Protein AF-A0A2E9CUD9-F1 (afdb_monomer_lite)

Structure (mmCIF, N/CA/C/O backbone):
data_AF-A0A2E9CUD9-F1
#
_entry.id   AF-A0A2E9CUD9-F1
#
loop_
_atom_site.group_PDB
_atom_site.id
_atom_site.type_symbol
_atom_site.label_atom_id
_atom_site.label_alt_id
_atom_site.label_comp_id
_atom_site.label_asym_id
_atom_site.label_entity_id
_atom_site.label_seq_id
_atom_site.pdbx_PDB_ins_code
_atom_site.Cartn_x
_atom_site.Cartn_y
_atom_site.Cartn_z
_atom_site.occupancy
_atom_site.B_iso_or_equiv
_atom_site.auth_seq_id
_atom_site.auth_comp_id
_atom_site.auth_asym_id
_atom_site.auth_atom_id
_atom_site.pdbx_PDB_model_num
ATOM 1 N N . MET A 1 1 ? -20.501 36.435 10.021 1.00 40.28 1 MET A N 1
ATOM 2 C CA . MET A 1 1 ? -19.637 35.304 10.419 1.00 40.28 1 MET A CA 1
ATOM 3 C C . MET A 1 1 ? -20.467 34.053 10.226 1.00 40.28 1 MET A C 1
ATOM 5 O O . MET A 1 1 ? -21.472 33.927 10.908 1.00 40.28 1 MET A O 1
ATOM 9 N N . ALA A 1 2 ? -20.166 33.236 9.215 1.00 44.56 2 ALA A N 1
ATOM 10 C CA . ALA A 1 2 ? -20.951 32.033 8.950 1.00 44.56 2 ALA A CA 1
ATOM 11 C C . ALA A 1 2 ? -20.686 31.021 10.072 1.00 44.56 2 ALA A C 1
ATOM 13 O O . ALA A 1 2 ? -19.541 30.617 10.274 1.00 44.56 2 ALA A O 1
ATOM 14 N N . GLU A 1 3 ? -21.721 30.675 10.835 1.00 44.53 3 GLU A N 1
ATOM 15 C CA . GLU A 1 3 ? -21.641 29.606 11.825 1.00 44.53 3 GLU A CA 1
ATOM 16 C C . GLU A 1 3 ? -21.401 28.284 11.088 1.00 44.53 3 GLU A C 1
ATOM 18 O O . GLU A 1 3 ? -22.197 27.871 10.245 1.00 44.53 3 GLU A O 1
ATOM 23 N N . LEU A 1 4 ? -20.271 27.636 11.379 1.00 48.81 4 LEU A N 1
ATOM 24 C CA . LEU A 1 4 ? -20.011 26.271 10.935 1.00 48.81 4 LEU A CA 1
ATOM 25 C C . LEU A 1 4 ? -21.119 25.357 11.494 1.00 48.81 4 LEU A C 1
ATOM 27 O O . LEU A 1 4 ? -21.417 25.453 12.690 1.00 48.81 4 LEU A O 1
ATOM 31 N N . PRO A 1 5 ? -21.734 24.475 10.681 1.00 52.62 5 PRO A N 1
ATOM 32 C CA . PRO A 1 5 ? -22.800 23.601 11.156 1.00 52.62 5 PRO A CA 1
ATOM 33 C C . PRO A 1 5 ? -22.311 22.741 12.326 1.00 52.62 5 PRO A C 1
ATOM 35 O O . PRO A 1 5 ? -21.290 22.061 12.217 1.00 52.62 5 PRO A O 1
ATOM 38 N N . LYS A 1 6 ? -23.069 22.743 13.430 1.00 54.28 6 LYS A N 1
ATOM 39 C CA . LYS A 1 6 ? -22.790 22.031 14.698 1.00 54.28 6 LYS A CA 1
ATOM 40 C C . LYS A 1 6 ? -22.761 20.494 14.582 1.00 54.28 6 LYS A C 1
ATOM 42 O O . LYS A 1 6 ? -22.626 19.815 15.592 1.00 54.28 6 LYS A O 1
ATOM 47 N N . ASP A 1 7 ? -22.869 19.960 13.369 1.00 54.84 7 ASP A N 1
ATOM 48 C CA . ASP A 1 7 ? -23.100 18.543 13.077 1.00 54.84 7 ASP A CA 1
ATOM 49 C C . ASP A 1 7 ? -21.910 17.859 12.372 1.00 54.84 7 ASP A C 1
ATOM 51 O O . ASP A 1 7 ? -21.908 16.656 12.150 1.00 54.84 7 ASP A O 1
ATOM 55 N N . THR A 1 8 ? -20.840 18.587 12.042 1.00 62.72 8 THR A N 1
ATOM 56 C CA . THR A 1 8 ? -19.693 17.994 11.327 1.00 62.72 8 THR A CA 1
ATOM 57 C C . THR A 1 8 ? -18.862 17.073 12.210 1.00 62.72 8 THR A C 1
ATOM 59 O O . THR A 1 8 ? -18.417 16.027 11.756 1.00 62.72 8 THR A O 1
ATOM 62 N N . ARG A 1 9 ? -18.669 17.415 13.487 1.00 56.44 9 ARG A N 1
ATOM 63 C CA . ARG A 1 9 ? -17.829 16.622 14.394 1.00 56.44 9 ARG A CA 1
ATOM 64 C C . ARG A 1 9 ? -18.460 15.277 14.753 1.00 56.44 9 ARG A C 1
ATOM 66 O O . ARG A 1 9 ? -17.763 14.278 14.705 1.00 56.44 9 ARG A O 1
ATOM 73 N N . ALA A 1 10 ? -19.759 15.240 15.040 1.00 55.44 10 ALA A N 1
ATOM 74 C CA . ALA A 1 10 ? -20.466 13.996 15.345 1.00 55.44 10 ALA A CA 1
ATOM 75 C C . ALA A 1 10 ? -20.597 13.093 14.106 1.00 55.44 10 ALA A C 1
ATOM 77 O O . ALA A 1 10 ? -20.476 11.878 14.220 1.00 55.44 10 ALA A O 1
ATOM 78 N N . GLN A 1 11 ? -20.778 13.674 12.914 1.00 55.75 11 GLN A N 1
ATOM 79 C CA . GLN A 1 11 ? -20.742 12.933 11.651 1.00 55.75 11 GLN A CA 1
ATOM 80 C C . GLN A 1 11 ? -19.344 12.374 11.365 1.00 55.75 11 GLN A C 1
ATOM 82 O O . GLN A 1 11 ? -19.231 11.204 11.021 1.00 55.75 11 GLN A O 1
ATOM 87 N N . LEU A 1 12 ? -18.286 13.162 11.581 1.00 54.53 12 LEU A N 1
ATOM 88 C CA . LEU A 1 12 ? -16.896 12.711 11.462 1.00 54.53 12 LEU A CA 1
ATOM 89 C C . LEU A 1 12 ? -16.550 11.635 12.500 1.00 54.53 12 LEU A C 1
ATOM 91 O O . LEU A 1 12 ? -15.909 10.653 12.151 1.00 54.53 12 LEU A O 1
ATOM 95 N N . GLU A 1 13 ? -17.015 11.767 13.743 1.00 53.16 13 GLU A N 1
ATOM 96 C CA . GLU A 1 13 ? -16.818 10.785 14.818 1.00 53.16 13 GLU A CA 1
ATOM 97 C C . GLU A 1 13 ? -17.616 9.492 14.555 1.00 53.16 13 GLU A C 1
ATOM 99 O O . GLU A 1 13 ? -17.095 8.397 14.757 1.00 53.16 13 GLU A O 1
ATOM 104 N N . ALA A 1 14 ? -18.837 9.585 14.019 1.00 55.25 14 ALA A N 1
ATOM 105 C CA . ALA A 1 14 ? -19.631 8.432 13.584 1.00 55.25 14 ALA A CA 1
ATOM 106 C C . ALA A 1 14 ? -19.049 7.751 12.330 1.00 55.25 14 ALA A C 1
ATOM 108 O O . ALA A 1 14 ? -19.218 6.544 12.148 1.00 55.25 14 ALA A O 1
ATOM 109 N N . GLN A 1 15 ? -18.356 8.507 11.475 1.00 54.50 15 GLN A N 1
ATOM 110 C CA . GLN A 1 15 ? -17.636 8.003 10.305 1.00 54.50 15 GLN A CA 1
ATOM 111 C C . GLN A 1 15 ? -16.295 7.361 10.714 1.00 54.50 15 GLN A C 1
ATOM 113 O O . GLN A 1 15 ? -15.957 6.290 10.214 1.00 54.50 15 GLN A O 1
ATOM 118 N N . GLN A 1 16 ? -15.595 7.930 11.704 1.00 51.34 16 GLN A N 1
ATOM 119 C CA . GLN A 1 16 ? -14.407 7.349 12.347 1.00 51.34 16 GLN A CA 1
ATOM 120 C C . GLN A 1 16 ? -14.734 6.091 13.165 1.00 51.34 16 GLN A C 1
ATOM 122 O O . GLN A 1 16 ? -13.934 5.163 13.199 1.00 51.34 16 GLN A O 1
ATOM 127 N N . GLN A 1 17 ? -15.929 5.990 13.757 1.00 52.94 17 GLN A N 1
ATOM 128 C CA . GLN A 1 17 ? -16.400 4.772 14.434 1.00 52.94 17 GLN A CA 1
ATOM 129 C C . GLN A 1 17 ? -16.782 3.619 13.482 1.00 52.94 17 GLN A C 1
ATOM 131 O O . GLN A 1 17 ? -17.169 2.553 13.960 1.00 52.94 17 GLN A O 1
ATOM 136 N N . ARG A 1 18 ? -16.690 3.786 12.152 1.00 57.25 18 ARG A N 1
ATOM 137 C CA . ARG A 1 18 ? -17.194 2.802 11.170 1.00 57.25 18 ARG A CA 1
ATOM 138 C C . ARG A 1 18 ? -16.181 2.249 10.173 1.00 57.25 18 ARG A C 1
ATOM 140 O O . ARG A 1 18 ? -16.568 1.430 9.343 1.00 57.25 18 ARG A O 1
ATOM 147 N N . LEU A 1 19 ? -14.904 2.612 10.245 1.00 68.25 19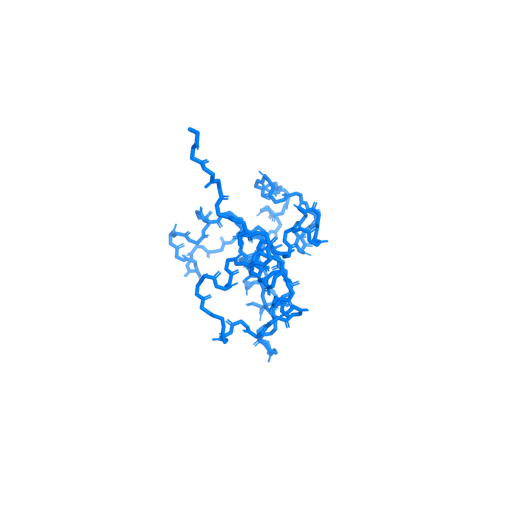 LEU A N 1
ATOM 148 C CA . LEU A 1 19 ? -13.884 1.922 9.450 1.00 68.25 19 LEU A CA 1
ATOM 149 C C . LEU A 1 19 ? -13.461 0.643 10.174 1.00 68.25 19 LEU A C 1
ATOM 151 O O . LEU A 1 19 ? -12.520 0.633 10.961 1.00 68.25 19 LEU A O 1
ATOM 155 N N . GLN A 1 20 ? -14.195 -0.446 9.929 1.00 83.38 20 GLN A N 1
ATOM 156 C CA . GLN A 1 20 ? -13.757 -1.771 10.360 1.00 83.38 20 GLN A CA 1
ATOM 157 C C . GLN A 1 20 ? -12.584 -2.209 9.490 1.00 83.38 20 GLN A C 1
ATOM 159 O O . GLN A 1 20 ? -12.769 -2.616 8.347 1.00 83.38 20 GLN A O 1
ATOM 164 N N . ILE A 1 21 ? -11.379 -2.097 10.041 1.00 90.31 21 ILE A N 1
ATOM 165 C CA . ILE A 1 21 ? -10.160 -2.627 9.440 1.00 90.31 21 ILE A CA 1
ATOM 166 C C . ILE A 1 21 ? -9.641 -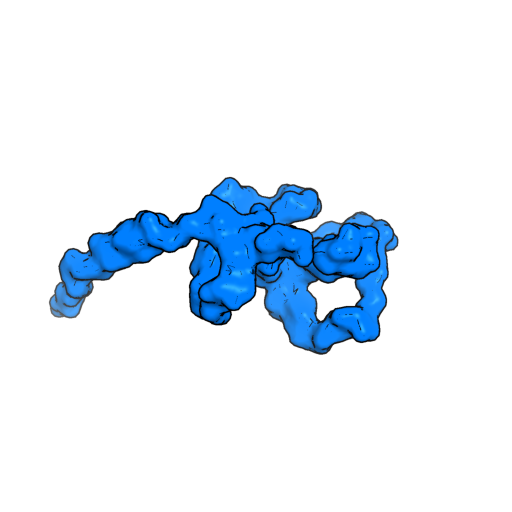3.806 10.288 1.00 90.31 21 ILE A C 1
ATOM 168 O O . ILE A 1 21 ? -9.655 -3.715 11.517 1.00 90.31 21 ILE A O 1
ATOM 172 N N . PRO A 1 22 ? -9.204 -4.921 9.673 1.00 95.12 22 PRO A N 1
ATOM 173 C CA . PRO A 1 22 ? -9.116 -5.131 8.231 1.00 95.12 22 PRO A CA 1
ATOM 174 C C . PRO A 1 22 ? -10.496 -5.256 7.563 1.00 95.12 22 PRO A C 1
ATOM 176 O O . PRO A 1 22 ? -11.400 -5.902 8.085 1.00 95.12 22 PRO A O 1
ATOM 179 N N . ALA A 1 23 ? -10.643 -4.613 6.406 1.00 94.62 23 ALA A N 1
ATOM 180 C CA . ALA A 1 23 ? -11.856 -4.612 5.595 1.00 94.62 23 ALA A CA 1
ATOM 181 C C . ALA A 1 23 ? -11.704 -5.591 4.425 1.00 94.62 23 ALA A C 1
ATOM 183 O O . ALA A 1 23 ? -10.585 -5.839 3.978 1.00 94.62 23 ALA A O 1
ATOM 184 N N . ARG A 1 24 ? -12.803 -6.119 3.875 1.00 96.06 24 ARG A N 1
ATOM 185 C CA . ARG A 1 24 ? -12.737 -6.878 2.615 1.00 96.06 24 ARG A CA 1
ATOM 186 C C . ARG A 1 24 ? -12.594 -5.911 1.442 1.00 96.06 24 ARG A C 1
ATOM 188 O O . ARG A 1 24 ? -13.486 -5.109 1.205 1.00 96.06 24 ARG A O 1
ATOM 195 N N . TYR A 1 25 ? -11.484 -5.976 0.715 1.00 95.00 25 TYR A N 1
ATOM 196 C CA . TYR A 1 25 ? -11.119 -5.024 -0.340 1.00 95.00 25 TYR A CA 1
ATOM 197 C C . TYR A 1 25 ? -12.164 -4.925 -1.464 1.00 95.00 25 TYR A C 1
ATOM 199 O O . TYR A 1 25 ? -12.476 -3.824 -1.936 1.00 95.00 25 TYR A O 1
ATOM 207 N N . ASP A 1 26 ? -12.726 -6.065 -1.865 1.00 95.19 26 ASP A N 1
ATOM 208 C CA . ASP A 1 26 ? -13.718 -6.155 -2.942 1.00 95.19 26 ASP A CA 1
ATOM 209 C C . ASP A 1 26 ? -15.078 -5.562 -2.568 1.00 95.19 26 ASP A C 1
ATOM 211 O O . ASP A 1 26 ? -15.802 -5.100 -3.448 1.00 95.19 26 ASP A O 1
ATOM 215 N N . ASP A 1 27 ? -15.384 -5.482 -1.272 1.00 95.12 27 ASP A N 1
ATOM 216 C CA . ASP A 1 27 ? -16.632 -4.902 -0.772 1.00 95.12 27 ASP A CA 1
ATOM 217 C C . ASP A 1 27 ? -16.560 -3.363 -0.681 1.00 95.12 27 ASP A C 1
ATOM 219 O O . ASP A 1 27 ? -17.579 -2.703 -0.484 1.00 95.12 27 ASP A O 1
ATOM 223 N N . LEU A 1 28 ? -15.367 -2.771 -0.831 1.00 93.56 28 LEU A N 1
ATOM 224 C CA . LEU A 1 28 ? -15.146 -1.329 -0.695 1.00 93.56 28 LEU A CA 1
ATOM 225 C C . LEU A 1 28 ? -15.301 -0.585 -2.025 1.00 93.56 28 LEU A C 1
ATOM 227 O O . LEU A 1 28 ? -14.630 -0.886 -3.018 1.00 93.56 28 LEU A O 1
ATOM 231 N N . THR A 1 29 ? -16.060 0.507 -1.999 1.00 94.31 29 THR A N 1
ATOM 232 C CA . THR A 1 29 ? -16.044 1.537 -3.044 1.00 94.31 29 THR A CA 1
ATOM 233 C C . THR A 1 29 ? -14.688 2.247 -3.110 1.00 94.31 29 THR A C 1
ATOM 235 O O . THR A 1 29 ? -13.891 2.235 -2.170 1.00 94.31 29 THR A O 1
ATOM 238 N N . TRP A 1 30 ? -14.415 2.954 -4.210 1.00 92.75 30 TRP A N 1
ATOM 239 C CA . TRP A 1 30 ? -13.177 3.735 -4.359 1.00 92.75 30 TRP A CA 1
ATOM 240 C C . TRP A 1 30 ? -12.987 4.777 -3.240 1.00 92.75 30 TRP A C 1
ATOM 242 O O . TRP A 1 30 ? -11.859 5.027 -2.807 1.00 92.75 30 TRP A O 1
ATOM 252 N N . PHE A 1 31 ? -14.086 5.371 -2.760 1.00 93.50 31 PHE A N 1
ATOM 253 C CA . PHE A 1 31 ? -14.065 6.343 -1.672 1.00 93.50 31 PHE A CA 1
ATOM 254 C C . PHE A 1 31 ? -13.745 5.660 -0.338 1.00 93.50 31 PHE A C 1
ATOM 256 O O . PHE A 1 31 ? -12.896 6.139 0.410 1.00 93.50 31 PHE A O 1
ATOM 263 N N . GLU A 1 32 ? -14.332 4.493 -0.071 1.00 94.38 32 GLU A N 1
ATOM 264 C CA . GLU A 1 32 ? -14.034 3.716 1.135 1.00 94.38 32 GLU A CA 1
ATOM 265 C C . GLU A 1 32 ? -12.605 3.173 1.140 1.00 94.38 32 GLU A C 1
ATOM 267 O O . GLU A 1 32 ? -11.929 3.269 2.159 1.00 94.38 32 GLU A O 1
ATOM 272 N N . ARG A 1 33 ? -12.077 2.717 -0.003 1.00 95.75 33 ARG A N 1
ATOM 273 C CA . ARG A 1 33 ? -10.657 2.335 -0.132 1.00 95.75 33 ARG A CA 1
ATOM 274 C C . ARG A 1 33 ? -9.730 3.494 0.211 1.00 95.75 33 ARG A C 1
ATOM 276 O O . ARG A 1 33 ? -8.702 3.293 0.855 1.00 95.75 33 ARG A O 1
ATOM 283 N N . ARG A 1 34 ? -10.083 4.718 -0.195 1.00 95.25 34 ARG A N 1
ATOM 284 C CA . ARG A 1 34 ? -9.335 5.916 0.196 1.00 95.25 34 ARG A CA 1
ATOM 285 C C . ARG A 1 34 ? -9.381 6.130 1.709 1.00 95.25 34 ARG A C 1
ATOM 287 O O . ARG A 1 34 ? -8.320 6.347 2.284 1.00 95.25 34 ARG A O 1
ATOM 294 N N . MET A 1 35 ? -10.555 6.043 2.332 1.00 95.19 35 MET A N 1
ATOM 295 C CA . MET A 1 35 ? -10.693 6.202 3.784 1.00 95.19 35 MET A CA 1
ATOM 296 C C . MET A 1 35 ? -9.911 5.129 4.556 1.00 95.19 35 MET A C 1
ATOM 298 O O . MET A 1 35 ? -9.149 5.459 5.458 1.00 95.19 35 MET A O 1
ATOM 302 N N . VAL A 1 36 ? -10.017 3.859 4.152 1.00 96.12 36 VAL A N 1
ATOM 303 C CA . VAL A 1 36 ? -9.260 2.741 4.741 1.00 96.12 36 VAL A CA 1
ATOM 304 C C . VAL A 1 36 ? -7.753 2.964 4.606 1.00 96.12 36 VAL A C 1
ATOM 306 O O . VAL A 1 36 ? -7.010 2.782 5.566 1.00 96.12 36 VAL A O 1
ATOM 309 N N . ARG A 1 37 ? -7.281 3.412 3.436 1.00 97.56 37 ARG A N 1
ATOM 310 C CA . ARG A 1 37 ? -5.868 3.760 3.222 1.00 97.56 37 ARG A CA 1
ATOM 311 C C . ARG A 1 37 ? -5.409 4.879 4.159 1.00 97.56 37 ARG A C 1
ATOM 313 O O . ARG A 1 37 ? -4.328 4.781 4.734 1.00 97.56 37 ARG A O 1
ATOM 320 N N . GLU A 1 38 ? -6.195 5.943 4.292 1.00 96.31 38 GLU A N 1
ATOM 321 C CA . GLU A 1 38 ? -5.885 7.069 5.182 1.00 96.31 38 GLU A CA 1
ATOM 322 C C . GLU A 1 38 ? -5.842 6.622 6.654 1.00 96.31 38 GLU A C 1
ATOM 324 O O . GLU A 1 38 ? -4.904 6.981 7.366 1.00 96.31 38 GLU A O 1
ATOM 329 N N . GLU A 1 39 ? -6.749 5.739 7.073 1.00 96.00 39 GLU A N 1
ATOM 330 C CA . GLU A 1 39 ? -6.735 5.150 8.416 1.00 96.00 39 GLU A CA 1
ATOM 331 C C . GLU A 1 39 ? -5.481 4.295 8.659 1.00 96.00 39 GLU A C 1
ATOM 333 O O . GLU A 1 39 ? -4.780 4.465 9.659 1.00 96.00 39 GLU A O 1
ATOM 338 N N . TYR A 1 40 ? -5.103 3.437 7.706 1.00 97.62 40 TYR A N 1
ATOM 339 C CA . TYR A 1 40 ? -3.848 2.688 7.804 1.00 97.62 40 TYR A CA 1
ATOM 340 C C . TYR A 1 40 ? -2.618 3.595 7.844 1.00 97.62 40 TYR A C 1
ATOM 342 O O . TYR A 1 40 ? -1.668 3.277 8.552 1.00 97.62 40 TYR A O 1
ATOM 350 N N . ILE A 1 41 ? -2.610 4.731 7.137 1.00 97.44 41 ILE A N 1
ATOM 351 C CA . ILE A 1 41 ? -1.506 5.702 7.231 1.00 97.44 41 ILE A CA 1
ATOM 352 C C . ILE A 1 41 ? -1.381 6.222 8.668 1.00 97.44 41 ILE A C 1
ATOM 354 O O . ILE A 1 41 ? -0.265 6.304 9.183 1.00 97.44 41 ILE A O 1
ATOM 358 N N . ILE A 1 42 ? -2.501 6.527 9.330 1.00 96.19 42 ILE A N 1
ATOM 359 C CA . ILE A 1 42 ? -2.522 6.977 10.728 1.00 96.19 42 ILE A CA 1
ATOM 360 C C . ILE A 1 42 ? -1.996 5.871 11.652 1.00 96.19 42 ILE A C 1
ATOM 362 O O . ILE A 1 42 ? -1.048 6.101 12.408 1.00 96.19 42 ILE A O 1
ATOM 366 N N . LEU A 1 43 ? -2.543 4.656 11.556 1.00 95.31 43 LEU A N 1
ATOM 367 C CA . LEU A 1 43 ? -2.149 3.527 12.409 1.00 95.31 43 LEU A CA 1
ATOM 368 C C . LEU A 1 43 ? -0.695 3.095 12.203 1.00 95.31 43 LEU A C 1
ATOM 370 O O . LEU A 1 43 ? 0.000 2.749 13.159 1.00 95.31 43 LEU A O 1
ATOM 374 N N . GLN A 1 44 ? -0.206 3.171 10.967 1.00 97.62 44 GLN A N 1
ATOM 375 C CA . GLN A 1 44 ? 1.186 2.895 10.620 1.00 97.62 44 GLN A CA 1
ATOM 376 C C . GLN A 1 44 ? 2.117 4.072 10.931 1.00 97.62 44 GLN A C 1
ATOM 378 O O . GLN A 1 44 ? 3.307 4.000 10.627 1.00 97.62 44 GLN A O 1
ATOM 383 N N . ARG A 1 45 ? 1.606 5.162 11.521 1.00 97.88 45 ARG A N 1
ATOM 384 C CA . ARG A 1 45 ? 2.367 6.380 11.841 1.00 97.88 45 ARG A CA 1
ATOM 385 C C . ARG A 1 45 ? 3.123 6.932 10.626 1.00 97.88 45 ARG A C 1
ATOM 387 O O . ARG A 1 45 ? 4.271 7.354 10.732 1.00 97.88 45 ARG A O 1
ATOM 394 N N . GLY A 1 46 ? 2.490 6.878 9.456 1.00 97.81 46 GLY A N 1
ATOM 395 C CA . GLY A 1 46 ? 3.065 7.318 8.187 1.00 97.81 46 GLY A CA 1
ATOM 396 C C . GLY A 1 46 ? 4.114 6.380 7.582 1.00 97.81 46 GLY A C 1
ATOM 397 O O . GLY A 1 46 ? 4.692 6.731 6.558 1.00 97.81 46 GLY A O 1
ATOM 398 N N . ALA A 1 47 ? 4.377 5.207 8.163 1.00 98.56 47 ALA A N 1
ATOM 399 C CA . ALA A 1 47 ? 5.297 4.222 7.598 1.00 98.56 47 ALA A CA 1
ATOM 400 C C . ALA A 1 47 ? 4.595 3.296 6.595 1.00 98.56 47 ALA A C 1
ATOM 402 O O . ALA A 1 47 ? 3.417 2.986 6.734 1.00 98.56 47 ALA A O 1
ATOM 403 N N . CYS A 1 48 ? 5.326 2.816 5.594 1.00 98.69 48 CYS A N 1
ATOM 404 C CA . CYS A 1 48 ? 4.867 1.808 4.648 1.00 98.69 48 CYS A CA 1
ATOM 405 C C . CYS A 1 48 ? 4.696 0.453 5.338 1.00 98.69 48 CYS A C 1
ATOM 407 O O . CYS A 1 48 ? 5.574 0.020 6.089 1.00 98.69 48 CYS A O 1
ATOM 409 N N . TYR A 1 49 ? 3.597 -0.243 5.041 1.00 98.44 49 TYR A N 1
ATOM 410 C CA . TYR A 1 49 ? 3.284 -1.547 5.624 1.00 98.44 49 TYR A CA 1
ATOM 411 C C . TYR A 1 49 ? 4.413 -2.569 5.424 1.00 98.44 49 TYR A C 1
ATOM 413 O O . TYR A 1 49 ? 4.721 -3.316 6.349 1.00 98.44 49 TYR A O 1
ATOM 421 N N . TRP A 1 50 ? 5.080 -2.565 4.269 1.00 98.19 50 TRP A N 1
ATOM 422 C CA . TRP A 1 50 ? 6.087 -3.573 3.938 1.00 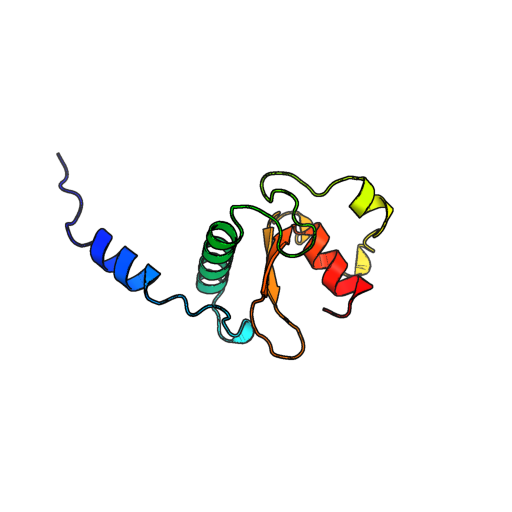98.19 50 TRP A CA 1
ATOM 423 C C . TRP A 1 50 ? 7.519 -3.138 4.267 1.00 98.19 50 TRP A C 1
ATOM 425 O O . TRP A 1 50 ? 8.148 -3.723 5.145 1.00 98.19 50 TRP A O 1
ATOM 435 N N . CYS A 1 51 ? 8.030 -2.077 3.631 1.00 97.94 51 CYS A N 1
ATOM 436 C CA . CYS A 1 51 ? 9.432 -1.669 3.804 1.00 97.94 51 CYS A CA 1
ATOM 437 C C . CYS A 1 51 ? 9.704 -0.863 5.084 1.00 97.94 51 CYS A C 1
ATOM 439 O O . CYS A 1 51 ? 10.860 -0.574 5.384 1.00 97.94 51 CYS A O 1
ATOM 441 N N . LYS A 1 52 ? 8.655 -0.466 5.819 1.00 97.94 52 LYS A N 1
ATOM 442 C CA . LYS A 1 52 ? 8.709 0.333 7.060 1.00 97.94 52 LYS A CA 1
ATOM 443 C C . LYS A 1 52 ? 9.308 1.743 6.922 1.00 97.94 52 LYS A C 1
ATOM 445 O O . LYS A 1 52 ? 9.381 2.463 7.912 1.00 97.94 52 LYS A O 1
ATOM 450 N N . GLN A 1 53 ? 9.686 2.170 5.717 1.00 97.88 53 GLN A N 1
ATOM 451 C CA . GLN A 1 53 ? 10.111 3.545 5.430 1.00 97.88 53 GLN A CA 1
ATOM 452 C C . GLN A 1 53 ? 8.906 4.493 5.373 1.00 97.88 53 GLN A C 1
ATOM 454 O O . GLN A 1 53 ? 7.775 4.058 5.158 1.00 97.88 53 GLN A O 1
ATOM 459 N N . THR A 1 54 ? 9.141 5.795 5.548 1.00 97.94 54 THR A N 1
ATOM 460 C CA . THR A 1 54 ? 8.091 6.825 5.469 1.00 97.94 54 THR A CA 1
ATOM 461 C C . THR A 1 54 ? 7.384 6.836 4.110 1.00 97.94 54 THR A C 1
ATOM 463 O O . THR A 1 54 ? 8.033 6.768 3.069 1.00 97.94 54 THR A O 1
ATOM 466 N N . LEU A 1 55 ? 6.056 6.971 4.116 1.00 98.19 55 LEU A N 1
ATOM 467 C CA . LEU A 1 55 ? 5.211 7.129 2.925 1.00 98.19 55 LEU A CA 1
ATOM 468 C C . LEU A 1 55 ? 5.282 8.539 2.316 1.00 98.19 55 LEU A C 1
ATOM 470 O O . LEU A 1 55 ? 4.735 8.765 1.241 1.00 98.19 55 LEU A O 1
ATOM 474 N N . LEU A 1 56 ? 5.937 9.492 2.992 1.00 96.19 56 LEU A N 1
ATOM 475 C CA . LEU A 1 56 ? 6.100 10.868 2.502 1.00 96.19 56 LEU A CA 1
ATOM 476 C C . LEU A 1 56 ? 7.098 10.984 1.347 1.00 96.19 56 LEU A C 1
ATOM 478 O O . LEU A 1 56 ? 7.137 12.008 0.664 1.00 96.19 56 LEU A O 1
ATOM 482 N N . HIS A 1 57 ? 7.947 9.978 1.171 1.00 93.75 57 HIS A N 1
ATOM 483 C CA . HIS A 1 57 ? 9.003 9.967 0.170 1.00 93.75 57 HIS A CA 1
ATOM 484 C C . HIS A 1 57 ? 8.904 8.694 -0.656 1.00 93.75 57 HIS A C 1
ATOM 486 O O . HIS A 1 57 ? 8.263 7.723 -0.251 1.00 93.75 57 HIS A O 1
ATOM 492 N N . ASP A 1 58 ? 9.539 8.721 -1.820 1.00 93.50 58 ASP A N 1
ATOM 493 C CA . ASP A 1 58 ? 9.663 7.536 -2.653 1.00 93.50 58 ASP A CA 1
ATOM 494 C C . ASP A 1 58 ? 10.510 6.457 -1.954 1.00 93.50 58 ASP A C 1
ATOM 496 O O . ASP A 1 58 ? 11.233 6.728 -0.989 1.00 93.50 58 ASP A O 1
ATOM 500 N N . VAL A 1 59 ? 10.403 5.220 -2.433 1.00 95.75 59 VAL A N 1
ATOM 501 C CA . VAL A 1 59 ? 11.141 4.090 -1.870 1.00 95.75 59 VAL A CA 1
ATOM 502 C C . VAL A 1 59 ? 12.648 4.250 -2.103 1.00 95.75 59 VAL A C 1
ATOM 504 O O . VAL A 1 59 ? 13.066 4.803 -3.123 1.00 95.75 59 VAL A O 1
ATOM 507 N N . SER A 1 60 ? 13.474 3.745 -1.180 1.00 96.12 60 SER A N 1
ATOM 508 C CA . SER A 1 60 ? 14.933 3.851 -1.301 1.00 96.12 60 SER A CA 1
ATOM 509 C C . SER A 1 60 ? 15.491 3.115 -2.522 1.00 96.12 60 SER A C 1
ATOM 511 O O . SER A 1 60 ? 14.990 2.059 -2.919 1.00 96.12 60 SER A O 1
ATOM 513 N N . ASP A 1 61 ? 16.597 3.621 -3.067 1.00 96.38 61 ASP A N 1
ATOM 514 C CA . ASP A 1 61 ? 17.236 3.031 -4.250 1.00 96.38 61 ASP A CA 1
ATOM 515 C C . ASP A 1 61 ? 17.699 1.587 -4.016 1.00 96.38 61 ASP A C 1
ATOM 517 O O . ASP A 1 61 ? 17.592 0.767 -4.922 1.00 96.38 61 ASP A O 1
ATOM 521 N N . ASP A 1 62 ? 18.086 1.226 -2.788 1.00 97.25 62 ASP A N 1
ATOM 522 C CA . ASP A 1 62 ? 18.413 -0.161 -2.425 1.00 97.25 62 ASP A CA 1
ATOM 523 C C . ASP A 1 62 ? 17.244 -1.129 -2.669 1.00 97.25 62 ASP A C 1
ATOM 525 O O . ASP A 1 62 ? 17.445 -2.260 -3.113 1.00 97.25 62 ASP A O 1
ATOM 529 N N . ILE A 1 63 ? 16.004 -0.693 -2.408 1.00 97.06 63 ILE A N 1
ATOM 530 C CA . ILE A 1 63 ? 14.808 -1.507 -2.657 1.00 97.06 63 ILE A CA 1
ATOM 531 C C . ILE A 1 63 ? 14.568 -1.616 -4.161 1.00 97.06 63 ILE A C 1
ATOM 533 O O . ILE A 1 63 ? 14.300 -2.714 -4.647 1.00 97.06 63 ILE A O 1
ATOM 537 N N . LYS A 1 64 ? 14.714 -0.511 -4.902 1.00 96.88 64 LYS A N 1
ATOM 538 C CA . LYS A 1 64 ? 14.547 -0.503 -6.364 1.00 96.88 64 LYS A CA 1
ATOM 539 C C . LYS A 1 64 ? 15.587 -1.374 -7.069 1.00 96.88 64 LYS A C 1
ATOM 541 O O . LYS A 1 64 ? 15.260 -2.078 -8.018 1.00 96.88 64 LYS A O 1
ATOM 546 N N . ALA A 1 65 ? 16.829 -1.353 -6.587 1.00 97.50 65 ALA A N 1
ATOM 547 C CA . ALA A 1 65 ? 17.914 -2.180 -7.099 1.00 97.50 65 ALA A CA 1
ATOM 548 C C . ALA A 1 65 ? 17.696 -3.666 -6.778 1.00 97.50 65 ALA A C 1
ATOM 550 O O . ALA A 1 65 ? 17.979 -4.526 -7.609 1.00 97.50 65 ALA A O 1
ATOM 551 N N . LYS A 1 66 ? 17.171 -3.974 -5.584 1.00 98.12 66 LYS A N 1
ATOM 552 C CA . LYS A 1 66 ? 16.895 -5.350 -5.159 1.00 98.12 66 LYS A CA 1
ATOM 553 C C . LYS A 1 66 ? 15.670 -5.961 -5.848 1.00 98.12 66 LYS A C 1
ATOM 555 O O . LYS A 1 66 ? 15.670 -7.164 -6.099 1.00 98.12 66 LYS A O 1
ATOM 560 N N . TYR A 1 67 ? 14.648 -5.159 -6.147 1.00 97.38 67 TYR A N 1
ATOM 561 C CA . TYR A 1 67 ? 13.371 -5.619 -6.702 1.00 97.38 67 TYR A CA 1
ATOM 562 C C . TYR A 1 67 ? 12.955 -4.817 -7.944 1.00 97.38 67 TYR A C 1
ATOM 564 O O . TYR A 1 67 ? 11.980 -4.067 -7.887 1.00 97.38 67 TYR A O 1
ATOM 572 N N . PRO A 1 68 ? 13.670 -4.958 -9.073 1.00 96.12 68 PRO A N 1
ATOM 573 C CA . PRO A 1 68 ? 13.334 -4.247 -10.299 1.00 96.12 68 PRO A CA 1
ATOM 574 C C . PRO A 1 68 ? 11.952 -4.653 -10.834 1.00 96.12 68 PRO A C 1
ATOM 576 O O . PRO A 1 68 ? 11.712 -5.794 -11.227 1.00 96.12 68 PRO A O 1
ATOM 579 N N . LEU A 1 69 ? 11.037 -3.690 -10.900 1.00 94.50 69 LEU A N 1
ATOM 580 C CA . LEU A 1 69 ? 9.711 -3.913 -11.472 1.00 94.50 69 LEU A CA 1
ATOM 581 C C . LEU A 1 69 ? 9.777 -4.064 -12.990 1.00 94.50 69 LEU A C 1
ATOM 583 O O . LEU A 1 69 ? 10.435 -3.285 -13.682 1.00 94.50 69 LEU A O 1
ATOM 587 N N . ASP A 1 70 ? 9.038 -5.036 -13.510 1.00 93.56 70 ASP A N 1
ATOM 588 C CA . ASP A 1 70 ? 8.827 -5.181 -14.940 1.00 93.56 70 ASP A CA 1
ATOM 589 C C . ASP A 1 70 ? 7.577 -4.379 -15.345 1.00 93.56 70 ASP A C 1
ATOM 591 O O . ASP A 1 70 ? 6.468 -4.685 -14.897 1.00 93.56 70 ASP A O 1
ATOM 595 N N . PRO A 1 71 ? 7.717 -3.338 -16.187 1.00 86.69 71 PRO A N 1
ATOM 596 C CA . PRO A 1 71 ? 6.616 -2.441 -16.526 1.00 86.69 71 PRO A CA 1
ATOM 597 C C . PRO A 1 71 ? 5.471 -3.135 -17.272 1.00 86.69 71 PRO A C 1
ATOM 599 O O . PRO A 1 71 ? 4.383 -2.575 -17.344 1.00 86.69 71 PRO A O 1
ATOM 602 N N . ARG A 1 72 ? 5.665 -4.350 -17.804 1.00 91.00 72 ARG A N 1
ATOM 603 C CA . ARG A 1 72 ? 4.601 -5.109 -18.483 1.00 91.00 72 ARG A CA 1
ATOM 604 C C . ARG A 1 72 ? 3.463 -5.525 -17.548 1.00 91.00 72 ARG A C 1
ATOM 606 O O . ARG A 1 72 ? 2.367 -5.787 -18.035 1.00 91.00 72 ARG A O 1
ATOM 613 N N . PHE A 1 73 ? 3.709 -5.576 -16.238 1.00 86.31 73 PHE A N 1
ATOM 614 C CA . PHE A 1 73 ? 2.696 -5.926 -15.237 1.00 86.31 73 PHE A CA 1
ATOM 615 C C . PHE A 1 73 ? 1.892 -4.720 -14.738 1.00 86.31 73 PHE A C 1
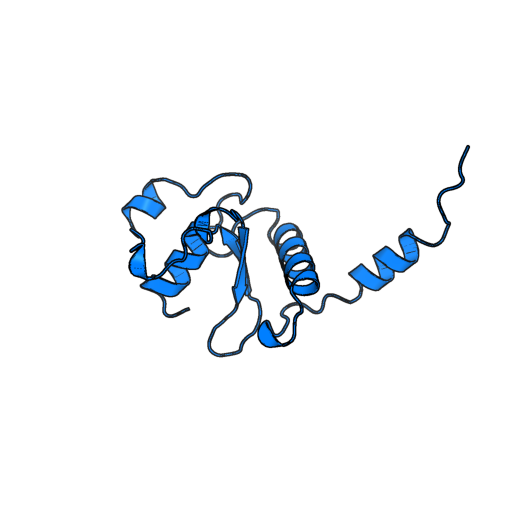ATOM 617 O O . PHE A 1 73 ? 0.856 -4.898 -14.103 1.00 86.31 73 PHE A O 1
ATOM 624 N N . TRP A 1 74 ? 2.334 -3.493 -15.033 1.00 85.44 74 TRP A N 1
ATOM 625 C CA . TRP A 1 74 ? 1.800 -2.282 -14.413 1.00 85.44 74 TRP A CA 1
ATOM 626 C C . TRP A 1 74 ? 1.286 -1.298 -15.462 1.00 85.44 74 TRP A C 1
ATOM 628 O O . TRP A 1 74 ? 1.953 -1.001 -16.449 1.00 85.44 74 TRP A O 1
ATOM 638 N N . GLY A 1 75 ? 0.097 -0.736 -15.235 1.00 81.50 75 GLY A N 1
ATOM 639 C CA . GLY A 1 75 ? -0.399 0.364 -16.061 1.00 81.50 75 GLY A CA 1
ATOM 640 C C . GLY A 1 75 ? 0.454 1.634 -15.892 1.00 81.50 75 GLY A C 1
ATOM 641 O O . GLY A 1 75 ? 1.035 1.840 -14.822 1.00 81.50 75 GLY A O 1
ATOM 642 N N . PRO A 1 76 ? 0.479 2.539 -16.890 1.00 81.06 76 PRO A N 1
ATOM 643 C CA . PRO A 1 76 ? 1.309 3.754 -16.861 1.00 81.06 76 PRO A CA 1
ATOM 644 C C . PRO A 1 76 ? 0.984 4.698 -15.691 1.00 81.06 76 PRO A C 1
ATOM 646 O O . PRO A 1 76 ? 1.800 5.535 -15.310 1.00 81.06 76 PRO A O 1
ATOM 649 N N . GLU A 1 77 ? -0.203 4.556 -15.101 1.00 90.06 77 GLU A N 1
ATOM 650 C CA . GLU A 1 77 ? -0.683 5.384 -13.996 1.00 90.06 77 GLU A CA 1
ATOM 651 C C . GLU A 1 77 ? -0.405 4.774 -12.612 1.00 90.06 77 GLU A C 1
ATOM 653 O O . GLU A 1 77 ? -0.514 5.475 -11.608 1.00 90.06 77 GLU A O 1
ATOM 658 N N . PHE A 1 78 ? -0.024 3.492 -12.523 1.00 91.62 78 PHE A N 1
ATOM 659 C CA . PHE A 1 78 ? 0.066 2.781 -11.241 1.00 91.62 78 PHE A CA 1
ATOM 660 C C . PHE A 1 78 ? 1.050 3.453 -10.271 1.00 91.62 78 PHE A C 1
ATOM 662 O O . PHE A 1 78 ? 0.705 3.759 -9.128 1.00 91.62 78 PHE A O 1
ATOM 669 N N . LEU A 1 79 ? 2.255 3.770 -10.754 1.00 92.44 79 LEU A N 1
ATOM 670 C CA . LEU A 1 79 ? 3.296 4.429 -9.959 1.00 92.44 79 LEU A CA 1
ATOM 671 C C . LEU A 1 79 ? 3.066 5.938 -9.768 1.00 92.44 79 LEU A C 1
ATOM 673 O O . LEU A 1 79 ? 3.760 6.553 -8.963 1.00 92.44 79 LEU A O 1
ATOM 677 N N . LYS A 1 80 ? 2.087 6.550 -10.454 1.00 92.00 80 LYS A N 1
ATOM 678 C CA . LYS A 1 80 ? 1.753 7.974 -10.260 1.00 92.00 80 LYS A CA 1
ATOM 679 C C . LYS A 1 80 ? 0.961 8.228 -8.979 1.00 92.00 80 LYS A C 1
ATOM 681 O O . LYS A 1 80 ? 0.941 9.353 -8.485 1.00 92.00 80 LYS A O 1
ATOM 686 N N . HIS A 1 81 ? 0.316 7.199 -8.434 1.00 92.56 81 HIS A N 1
ATOM 687 C CA . HIS A 1 81 ? -0.350 7.258 -7.138 1.00 92.56 81 HIS A CA 1
ATOM 688 C C . HIS A 1 81 ? 0.609 6.724 -6.069 1.00 92.56 81 HIS A C 1
ATOM 690 O O . HIS A 1 81 ? 0.745 5.514 -5.954 1.00 92.56 81 HIS A O 1
ATOM 696 N N . PRO A 1 82 ? 1.289 7.575 -5.281 1.00 95.06 82 PRO A N 1
ATOM 697 C CA . PRO A 1 82 ? 2.460 7.166 -4.498 1.00 95.06 82 PRO A CA 1
ATOM 698 C C . PRO A 1 82 ? 2.144 6.200 -3.352 1.00 95.06 82 PRO A C 1
ATOM 700 O O . PRO A 1 82 ? 3.039 5.488 -2.901 1.00 95.06 82 PRO A O 1
ATOM 703 N N . VAL A 1 83 ? 0.889 6.155 -2.889 1.00 97.94 83 VAL A N 1
ATOM 704 C CA . VAL A 1 83 ? 0.444 5.286 -1.794 1.00 97.94 83 VAL A CA 1
ATOM 705 C C . VAL A 1 83 ? -0.775 4.474 -2.218 1.00 97.94 83 VAL A C 1
ATOM 707 O O . VAL A 1 83 ? -1.801 5.020 -2.640 1.00 97.94 83 VAL A O 1
ATOM 710 N N . HIS A 1 84 ? -0.679 3.163 -2.043 1.00 97.31 84 HIS A N 1
ATOM 711 C CA . HIS A 1 84 ? -1.718 2.190 -2.368 1.00 97.31 84 HIS A CA 1
ATOM 712 C C . HIS A 1 84 ? -2.218 1.491 -1.109 1.00 97.31 84 HIS A C 1
ATOM 714 O O . HIS A 1 84 ? -1.497 1.393 -0.117 1.00 97.31 84 HIS A O 1
ATOM 720 N N . LEU A 1 85 ? -3.465 1.027 -1.154 1.00 97.88 85 LEU A N 1
ATOM 721 C CA . LEU A 1 85 ? -4.027 0.143 -0.139 1.00 97.88 85 LEU A CA 1
ATOM 722 C C . LEU A 1 85 ? -3.721 -1.296 -0.547 1.00 97.88 85 LEU A C 1
ATOM 724 O O . LEU A 1 85 ? -4.225 -1.762 -1.567 1.00 97.88 85 LEU A O 1
ATOM 728 N N . HIS A 1 86 ? -2.891 -1.971 0.234 1.00 97.81 86 HIS A N 1
ATOM 729 C CA . HIS A 1 86 ? -2.554 -3.369 0.036 1.00 97.81 86 HIS A CA 1
ATOM 730 C C . HIS A 1 86 ? -3.543 -4.281 0.772 1.00 97.81 86 HIS A C 1
ATOM 732 O O . HIS A 1 86 ? -4.085 -3.911 1.821 1.00 97.81 86 HIS A O 1
ATOM 738 N N . HIS A 1 87 ? -3.779 -5.465 0.219 1.00 96.31 87 HIS A N 1
ATOM 739 C CA . HIS A 1 87 ? -4.663 -6.481 0.770 1.00 96.31 87 HIS A CA 1
ATOM 740 C C . HIS A 1 87 ? -4.109 -7.865 0.442 1.00 96.31 87 HIS A C 1
ATOM 742 O O . HIS A 1 87 ? -3.418 -8.020 -0.555 1.00 96.31 87 HIS A O 1
ATOM 748 N N . ASP A 1 88 ? -4.433 -8.837 1.286 1.00 94.44 88 ASP A N 1
ATOM 749 C CA . ASP A 1 88 ? -4.067 -10.235 1.092 1.00 94.44 88 ASP A CA 1
ATOM 750 C C . ASP A 1 88 ? -4.932 -10.833 -0.028 1.00 94.44 88 ASP A C 1
ATOM 752 O O . ASP A 1 88 ? -6.165 -10.812 0.054 1.00 94.44 88 ASP A O 1
ATOM 756 N N . HIS A 1 89 ? -4.301 -11.377 -1.069 1.00 92.12 89 HIS A N 1
ATOM 757 C CA . HIS A 1 89 ? -5.001 -11.926 -2.239 1.00 92.12 89 HIS A CA 1
ATOM 758 C C . HIS A 1 89 ? -5.711 -13.274 -1.994 1.00 92.12 89 HIS A C 1
ATOM 760 O O . HIS A 1 89 ? -6.525 -13.693 -2.818 1.00 92.12 89 HIS A O 1
ATOM 766 N N . ASN A 1 90 ? -5.473 -13.951 -0.864 1.00 92.50 90 ASN A N 1
ATOM 767 C CA . ASN A 1 90 ? -6.168 -15.191 -0.496 1.00 92.50 90 ASN A CA 1
ATOM 768 C C . ASN A 1 90 ? -7.457 -14.917 0.291 1.00 92.50 90 ASN A C 1
ATOM 770 O O . ASN A 1 90 ? -8.477 -15.578 0.096 1.00 92.50 90 ASN A O 1
ATOM 774 N N . THR A 1 91 ? -7.411 -13.963 1.220 1.00 94.38 91 THR A N 1
ATOM 775 C CA . THR A 1 91 ? -8.525 -13.634 2.125 1.00 94.38 91 THR A CA 1
ATOM 776 C C . THR A 1 91 ? -9.354 -12.447 1.634 1.00 94.38 91 THR A C 1
ATOM 778 O O . THR A 1 91 ? -10.525 -12.301 2.011 1.00 94.38 91 THR A O 1
ATOM 781 N N . GLY A 1 92 ? -8.763 -11.595 0.794 1.00 94.50 92 GLY A N 1
ATOM 782 C CA . GLY A 1 92 ? -9.320 -10.317 0.367 1.00 94.50 92 GLY A CA 1
ATOM 783 C C . GLY A 1 92 ? -9.268 -9.240 1.454 1.00 94.50 92 GLY A C 1
ATOM 784 O O . GLY A 1 92 ? -9.879 -8.187 1.287 1.00 94.50 92 GLY A O 1
ATOM 785 N N . LEU A 1 93 ? -8.613 -9.490 2.594 1.00 96.62 93 LEU A N 1
ATOM 786 C CA . LEU A 1 93 ? -8.574 -8.556 3.717 1.00 96.62 93 LEU A CA 1
ATOM 787 C C . LEU A 1 93 ? -7.471 -7.514 3.538 1.00 96.62 93 LEU A C 1
ATOM 789 O O . LEU A 1 93 ? -6.331 -7.840 3.219 1.00 96.62 93 LEU A O 1
ATOM 793 N N . THR A 1 94 ? -7.799 -6.247 3.778 1.00 97.38 94 THR A N 1
ATOM 794 C CA . THR A 1 94 ? -6.826 -5.154 3.732 1.00 97.38 94 THR A CA 1
ATOM 795 C C . THR A 1 94 ? -5.740 -5.354 4.781 1.00 97.38 94 THR A C 1
ATOM 797 O O . THR A 1 94 ? -6.026 -5.708 5.923 1.00 97.38 94 THR A O 1
ATOM 800 N N . LEU A 1 95 ? -4.493 -5.084 4.406 1.00 97.25 95 LEU A N 1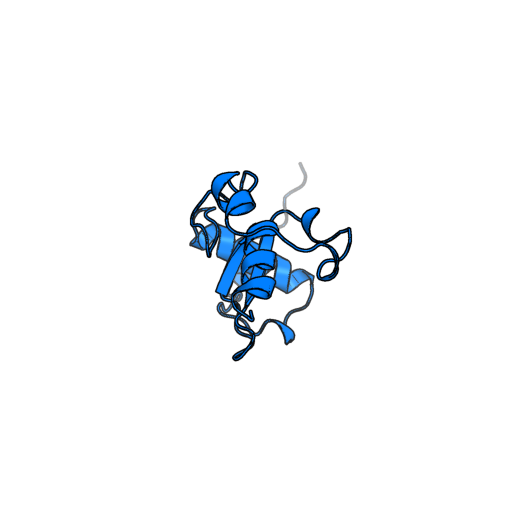
ATOM 801 C CA . LEU A 1 95 ? -3.329 -5.274 5.273 1.00 97.25 95 LEU A CA 1
ATOM 802 C C . LEU A 1 95 ? -2.718 -3.949 5.715 1.00 97.25 95 LEU A C 1
ATOM 804 O O . LEU A 1 95 ? -2.273 -3.824 6.857 1.00 97.25 95 LEU A O 1
ATOM 808 N N . GLY A 1 96 ? -2.697 -2.960 4.821 1.00 97.81 96 GLY A N 1
ATOM 809 C CA . GLY A 1 96 ? -2.068 -1.688 5.125 1.00 97.81 96 GLY A CA 1
ATOM 810 C C . GLY A 1 96 ? -1.828 -0.781 3.932 1.00 97.81 96 GLY A C 1
ATOM 811 O O . GLY A 1 96 ? -2.050 -1.141 2.778 1.00 97.81 96 GLY A O 1
ATOM 812 N N . SER A 1 97 ? -1.320 0.409 4.224 1.00 98.50 97 SER A N 1
ATOM 813 C CA . SER A 1 97 ? -0.899 1.389 3.223 1.00 98.50 97 SER A CA 1
ATOM 814 C C . SER A 1 97 ? 0.564 1.180 2.841 1.00 98.50 97 SER A C 1
ATOM 816 O O . SER A 1 97 ? 1.442 1.123 3.704 1.00 98.50 97 SER A O 1
ATOM 818 N N . THR A 1 98 ? 0.852 1.087 1.548 1.00 98.56 98 THR A N 1
ATOM 819 C CA . THR A 1 98 ? 2.195 0.837 0.999 1.00 98.56 98 THR A CA 1
ATOM 820 C C . THR A 1 98 ? 2.596 1.925 0.013 1.00 98.56 98 THR A C 1
ATOM 822 O O . THR A 1 98 ? 1.727 2.492 -0.645 1.00 98.56 98 THR A O 1
ATOM 825 N N . HIS A 1 99 ? 3.898 2.158 -0.191 1.00 98.44 99 HIS A N 1
ATOM 826 C CA . HIS A 1 99 ? 4.355 2.843 -1.410 1.00 98.44 99 HIS A CA 1
ATOM 827 C C . HIS A 1 99 ? 3.830 2.117 -2.650 1.00 98.44 99 HIS A C 1
ATOM 829 O O . HIS A 1 99 ? 3.691 0.893 -2.625 1.00 98.44 99 HIS A O 1
ATOM 835 N N . ALA A 1 100 ? 3.621 2.839 -3.748 1.00 97.06 100 ALA A N 1
ATOM 836 C CA . ALA A 1 100 ? 3.276 2.241 -5.039 1.00 97.06 100 ALA A CA 1
ATOM 837 C C . ALA A 1 100 ? 4.297 1.192 -5.468 1.00 97.06 100 ALA A C 1
ATOM 839 O O . ALA A 1 100 ? 3.936 0.070 -5.805 1.00 97.06 100 ALA A O 1
ATOM 840 N N . TYR A 1 101 ? 5.582 1.532 -5.361 1.00 97.44 101 TYR A N 1
ATOM 841 C CA . TYR A 1 101 ? 6.659 0.614 -5.704 1.00 97.44 101 TYR A CA 1
ATOM 842 C C . TYR A 1 101 ? 6.613 -0.655 -4.844 1.00 97.44 101 TYR A C 1
ATOM 844 O O . TYR A 1 101 ? 6.633 -1.757 -5.372 1.00 97.44 101 TYR A O 1
ATOM 852 N N . CYS A 1 102 ? 6.476 -0.514 -3.521 1.00 97.94 102 CYS A N 1
ATOM 853 C CA . CYS A 1 102 ? 6.372 -1.650 -2.600 1.00 97.94 102 CYS A CA 1
ATOM 854 C C . CYS A 1 102 ? 5.146 -2.527 -2.877 1.00 97.94 102 CYS A C 1
ATOM 856 O O . CYS A 1 102 ? 5.241 -3.743 -2.764 1.00 97.94 102 CYS A O 1
ATOM 858 N N . ASN A 1 103 ? 4.014 -1.921 -3.245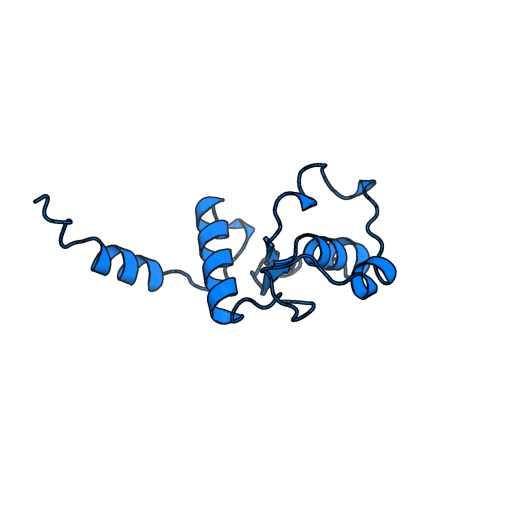 1.00 97.31 103 ASN A N 1
ATOM 859 C CA . ASN A 1 103 ? 2.805 -2.651 -3.622 1.00 97.31 103 ASN A CA 1
ATOM 860 C C . ASN A 1 103 ? 3.056 -3.526 -4.858 1.00 97.31 103 ASN A C 1
ATOM 862 O O . ASN A 1 103 ? 2.768 -4.716 -4.844 1.00 97.31 103 ASN A O 1
ATOM 866 N N . ALA A 1 104 ? 3.697 -2.958 -5.881 1.00 95.81 104 ALA A N 1
ATOM 867 C CA . ALA A 1 104 ? 4.104 -3.709 -7.061 1.00 95.81 104 ALA A CA 1
ATOM 868 C C . ALA A 1 104 ? 5.150 -4.792 -6.750 1.00 95.81 104 ALA A C 1
ATOM 870 O O . ALA A 1 104 ? 5.111 -5.868 -7.339 1.00 95.81 104 ALA A O 1
ATOM 871 N N . VAL A 1 105 ? 6.072 -4.549 -5.811 1.00 96.81 105 VAL A N 1
ATOM 872 C CA . VAL A 1 105 ? 7.032 -5.574 -5.374 1.00 96.81 105 VAL A CA 1
ATOM 873 C C . VAL A 1 105 ? 6.309 -6.762 -4.743 1.00 96.81 105 VAL A C 1
ATOM 875 O O . VAL A 1 105 ? 6.619 -7.898 -5.093 1.00 96.81 105 VAL A O 1
ATOM 878 N N . LEU A 1 106 ? 5.343 -6.512 -3.853 1.00 95.94 106 LEU A N 1
ATOM 879 C CA . LEU A 1 106 ? 4.524 -7.561 -3.236 1.00 95.94 106 LEU A CA 1
ATOM 880 C C . LEU A 1 106 ? 3.832 -8.414 -4.304 1.00 95.94 106 LEU A C 1
ATOM 882 O O . LEU A 1 106 ? 4.002 -9.632 -4.322 1.00 95.94 106 LEU A O 1
ATOM 886 N N . ALA A 1 107 ? 3.196 -7.775 -5.278 1.00 93.31 107 ALA A N 1
ATOM 887 C CA . ALA A 1 107 ? 2.496 -8.503 -6.321 1.00 93.31 107 ALA A CA 1
ATOM 888 C C . ALA A 1 107 ? 3.416 -9.237 -7.319 1.00 93.31 107 ALA A C 1
ATOM 890 O O . ALA A 1 107 ? 3.194 -10.408 -7.623 1.00 93.31 107 ALA A O 1
ATOM 891 N N . GLN A 1 108 ? 4.511 -8.625 -7.784 1.00 94.94 108 GLN A N 1
ATOM 892 C CA . GLN A 1 108 ? 5.417 -9.274 -8.748 1.00 94.94 108 GLN A CA 1
ATOM 893 C C . GLN A 1 108 ? 6.284 -10.380 -8.130 1.00 94.94 108 GLN A C 1
ATOM 895 O O . GLN A 1 108 ? 6.609 -11.346 -8.819 1.00 94.94 108 GLN A O 1
ATOM 900 N N . TYR A 1 109 ? 6.701 -10.242 -6.868 1.00 95.62 109 TYR A N 1
ATOM 901 C CA . TYR A 1 109 ? 7.689 -11.145 -6.259 1.00 95.62 109 TYR A CA 1
ATOM 902 C C . TYR A 1 109 ? 7.121 -12.084 -5.199 1.00 95.62 109 TYR A C 1
ATOM 904 O O . TYR A 1 109 ? 7.726 -13.127 -4.951 1.00 95.62 109 TYR A O 1
ATOM 912 N N . TYR A 1 110 ? 6.003 -11.730 -4.566 1.00 93.19 110 TYR A N 1
ATOM 913 C CA . TYR A 1 110 ? 5.450 -12.482 -3.437 1.00 93.19 110 TYR A CA 1
ATOM 914 C C . TYR A 1 110 ? 4.096 -13.130 -3.744 1.00 93.19 110 TYR A C 1
ATOM 916 O O . TYR A 1 110 ? 3.579 -13.853 -2.898 1.00 93.19 110 TYR A O 1
ATOM 924 N N . GLY A 1 111 ? 3.571 -12.955 -4.963 1.00 86.19 111 GLY A N 1
ATOM 925 C CA . GLY A 1 111 ? 2.287 -13.535 -5.372 1.00 86.19 111 GLY A CA 1
ATOM 926 C C . GLY A 1 111 ? 1.087 -12.883 -4.687 1.00 86.19 111 GLY A C 1
ATOM 927 O O . GLY A 1 111 ? 0.032 -13.507 -4.583 1.00 86.19 111 GLY A O 1
ATOM 928 N N . GLU A 1 112 ? 1.289 -11.657 -4.206 1.00 80.62 112 GLU A N 1
ATOM 929 C CA . GLU A 1 112 ? 0.260 -10.780 -3.651 1.00 80.62 112 GLU A CA 1
ATOM 930 C C . GLU A 1 112 ? -0.197 -9.755 -4.691 1.00 80.62 112 GLU A C 1
ATOM 932 O O . GLU A 1 112 ? -0.219 -10.095 -5.899 1.00 80.62 112 GLU A O 1
#

Sequence (112 aa):
MAELPKDTRAQLEAQQQRLQIPARYDDLTWFERRMVREEYIILQRGACYWCKQTLLHDVSDDIKAKYPLDPRFWGPEFLKHPVHLHHDHNTGLTLGSTHAYCNAVLAQYYGE

Radius of gyration: 16.44 Å; chains: 1; bounding box: 42×50×34 Å

pLDDT: mean 87.81, std 16.1, range [40.28, 98.69]

Secondary structure (DSSP, 8-state):
-PPPPTTHHHHHHHHHTT--SSPBGGG--HHHHHHHHHHHHHHTTTB-TTT-SBTTSPPPHHHHHHSPPPGGGS-TTGGGSSEEEEE-TTT-BEEEEEEHHHHHHHHHHH--

Foldseek 3Di:
DDDDPPCPVVVVVVVVVPLDPQDQQVVDDPVSQVVNQVVLCVVLVQAFLPPRHGLVDADDVVVCVVQPFDCVVDDPCQQVPQKGFDDDPVRSTTRGIHGSVVNRSCCPPVVD